Protein AF-A0A942LCZ7-F1 (afdb_monomer_lite)

Foldseek 3Di:
DDLVVLLVPQALPDPLVVLVVSVVVLQCQLCPPVPDPVSSVVSVVVNVCVCVVDPVSVVSVVSNVCSNVVD

Radius of gyration: 12.36 Å; chains: 1; bounding box: 28×21×29 Å

pLDDT: mean 93.58, std 4.57, range [64.38, 96.94]

Sequence (71 aa):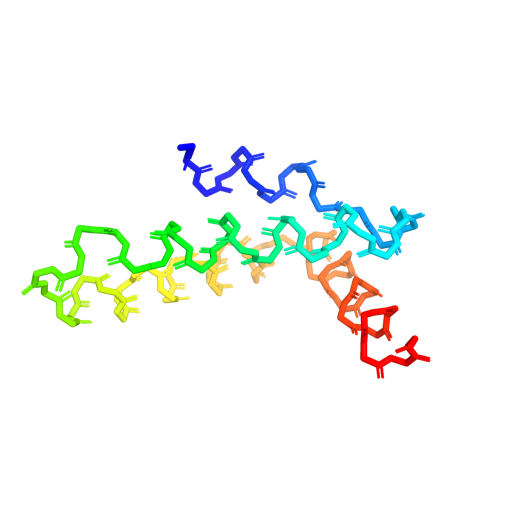
MELPSLLRTLDPHAPLAQRHLWLIELLRWVRGDAKDPQTSVARVRELLDAVQDQPEWRARWHLWWQAFVSS

Secondary structure (DSSP, 8-state):
--HHHHHHT--TTS-HHHHHHHHHHHHHHHHTTSS-HHHHHHHHHHHHHHHHH-HHHHHHHHHHHHHHH--

Structure (mmCIF, N/CA/C/O backbone):
data_AF-A0A942LCZ7-F1
#
_entry.id   AF-A0A942LCZ7-F1
#
loop_
_atom_site.group_PDB
_atom_site.id
_atom_site.type_symbol
_atom_site.label_atom_id
_atom_site.label_alt_id
_atom_site.label_comp_id
_atom_site.label_asym_id
_atom_site.label_entity_id
_atom_site.label_seq_id
_atom_site.pdbx_PDB_ins_code
_atom_site.Cartn_x
_atom_site.Cartn_y
_atom_site.Cartn_z
_atom_site.occupancy
_atom_site.B_iso_or_equiv
_atom_site.auth_seq_id
_atom_site.auth_comp_id
_atom_site.auth_asym_id
_atom_site.auth_atom_id
_atom_site.pdbx_PDB_model_num
ATOM 1 N N . MET A 1 1 ? -6.184 12.447 -1.099 1.00 77.38 1 MET A N 1
ATOM 2 C CA . MET A 1 1 ? -6.361 11.733 -2.379 1.00 77.38 1 MET A CA 1
ATOM 3 C C . MET A 1 1 ? -7.318 10.593 -2.105 1.00 77.38 1 MET A C 1
ATOM 5 O O . MET A 1 1 ? -7.125 9.922 -1.101 1.00 77.38 1 MET A O 1
ATOM 9 N N . GLU A 1 2 ? -8.334 10.415 -2.943 1.00 91.12 2 GLU A N 1
ATOM 10 C CA . GLU A 1 2 ? -9.290 9.311 -2.803 1.00 91.12 2 GLU A CA 1
ATOM 11 C C . GLU A 1 2 ? -8.674 7.985 -3.266 1.00 91.12 2 GLU A C 1
ATOM 13 O O . GLU A 1 2 ? -7.801 7.976 -4.143 1.00 91.12 2 GLU A O 1
ATOM 18 N N . LEU A 1 3 ? -9.163 6.869 -2.721 1.00 93.00 3 LEU A N 1
ATOM 19 C CA . LEU A 1 3 ? -8.663 5.524 -3.010 1.00 93.00 3 LEU A CA 1
ATOM 20 C C . LEU A 1 3 ? -8.578 5.200 -4.517 1.00 93.00 3 LEU A C 1
ATOM 22 O O . LEU A 1 3 ? -7.511 4.765 -4.953 1.00 93.00 3 LEU A O 1
ATOM 26 N N . PRO A 1 4 ? -9.595 5.474 -5.365 1.00 92.25 4 PRO A N 1
ATOM 27 C CA . PRO A 1 4 ? -9.512 5.150 -6.793 1.00 92.25 4 PRO A CA 1
ATOM 28 C C . PRO A 1 4 ? -8.418 5.921 -7.538 1.00 92.25 4 PRO A C 1
ATOM 30 O O . PRO A 1 4 ? -7.907 5.472 -8.562 1.00 92.25 4 PRO A O 1
ATOM 33 N N . SER A 1 5 ? -8.066 7.117 -7.065 1.00 93.06 5 SER A N 1
ATOM 34 C CA . SER A 1 5 ? -6.959 7.895 -7.630 1.00 93.06 5 SER A CA 1
ATOM 35 C C . SER A 1 5 ? -5.610 7.322 -7.208 1.00 93.06 5 SER A C 1
ATOM 37 O O . SER A 1 5 ? -4.695 7.285 -8.021 1.00 93.06 5 SER A O 1
ATOM 39 N N . LEU A 1 6 ? -5.505 6.829 -5.972 1.00 94.44 6 LEU A N 1
ATOM 40 C CA . LEU A 1 6 ? -4.293 6.199 -5.457 1.00 94.44 6 LEU A CA 1
ATOM 41 C C . LEU A 1 6 ? -4.034 4.823 -6.096 1.00 94.44 6 LEU A C 1
ATOM 43 O O . LEU A 1 6 ? -2.899 4.505 -6.438 1.00 94.44 6 LEU A O 1
ATOM 47 N N . LEU A 1 7 ? -5.078 4.025 -6.329 1.00 93.25 7 LEU A N 1
ATOM 48 C CA . LEU A 1 7 ? -4.944 2.752 -7.045 1.00 93.25 7 LEU A CA 1
ATOM 49 C C . LEU A 1 7 ? -4.493 2.961 -8.496 1.00 93.25 7 LEU A C 1
ATOM 51 O O . LEU A 1 7 ? -3.638 2.224 -8.977 1.00 93.25 7 LEU A O 1
ATOM 55 N N . ARG A 1 8 ? -4.966 4.022 -9.164 1.00 93.50 8 ARG A N 1
ATOM 56 C CA . ARG A 1 8 ? -4.539 4.368 -10.531 1.00 93.50 8 ARG A CA 1
ATOM 57 C C . ARG A 1 8 ? -3.048 4.668 -10.677 1.00 93.50 8 ARG A C 1
ATOM 59 O O . ARG A 1 8 ? -2.524 4.531 -11.778 1.00 93.50 8 ARG A O 1
ATOM 66 N N . THR A 1 9 ? -2.369 5.062 -9.602 1.00 94.56 9 THR A N 1
ATOM 67 C CA . THR A 1 9 ? -0.924 5.341 -9.609 1.00 94.56 9 THR A CA 1
ATOM 68 C C . THR A 1 9 ? -0.071 4.148 -9.184 1.00 94.56 9 THR A C 1
ATOM 70 O O . THR A 1 9 ? 1.154 4.251 -9.201 1.00 94.56 9 THR A O 1
ATOM 73 N N . LEU A 1 10 ? -0.683 3.014 -8.822 1.00 94.38 10 LEU A N 1
ATOM 74 C CA . LEU A 1 10 ? 0.033 1.786 -8.489 1.00 94.38 10 LEU A CA 1
ATOM 75 C C . LEU A 1 10 ? 0.878 1.352 -9.691 1.00 94.38 10 LEU A C 1
ATOM 77 O O . LEU A 1 10 ? 0.332 1.061 -10.749 1.00 94.38 10 LEU A O 1
ATOM 81 N N . ASP A 1 11 ? 2.196 1.273 -9.558 1.00 94.38 11 ASP A N 1
ATOM 82 C CA . ASP A 1 11 ? 3.088 0.843 -10.639 1.00 94.38 11 ASP A CA 1
ATOM 83 C C . ASP A 1 11 ? 4.148 -0.134 -10.104 1.00 94.38 11 ASP A C 1
ATOM 85 O O . ASP A 1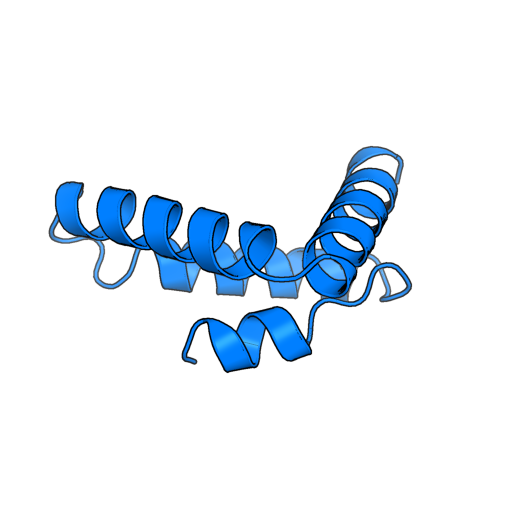 11 ? 5.013 0.273 -9.321 1.00 94.38 11 ASP A O 1
ATOM 89 N N . PRO A 1 12 ? 4.089 -1.427 -10.485 1.00 93.44 12 PRO A N 1
ATOM 90 C CA . PRO A 1 12 ? 5.077 -2.426 -10.073 1.00 93.44 12 PRO A CA 1
ATOM 91 C C . PRO A 1 12 ? 6.514 -2.097 -10.501 1.00 93.44 12 PRO A C 1
ATOM 93 O O . PRO A 1 12 ? 7.463 -2.511 -9.829 1.00 93.44 12 PRO A O 1
ATOM 96 N N . HIS A 1 13 ? 6.674 -1.353 -11.600 1.00 94.56 13 HIS A N 1
ATOM 97 C CA . HIS A 1 13 ? 7.964 -1.031 -12.212 1.00 94.56 13 HIS A CA 1
ATOM 98 C C . HIS A 1 13 ? 8.544 0.307 -11.740 1.00 94.56 13 HIS A C 1
ATOM 100 O O . HIS A 1 13 ? 9.646 0.677 -12.152 1.00 94.56 13 HIS A O 1
ATOM 106 N N . ALA A 1 14 ? 7.841 1.024 -10.861 1.00 94.69 14 ALA A N 1
ATOM 107 C CA . ALA A 1 14 ? 8.339 2.270 -10.302 1.00 94.69 14 ALA A CA 1
ATOM 108 C C . ALA A 1 14 ? 9.637 2.047 -9.490 1.00 94.69 14 ALA A C 1
ATOM 110 O O . ALA A 1 14 ? 9.786 1.019 -8.818 1.00 94.69 14 ALA A O 1
ATOM 111 N N . PRO A 1 15 ? 10.569 3.022 -9.477 1.00 94.62 15 PRO A N 1
ATOM 112 C CA . PRO A 1 15 ? 11.747 2.993 -8.617 1.00 94.62 15 PRO A CA 1
ATOM 113 C C . PRO A 1 15 ? 11.406 2.749 -7.141 1.00 94.62 15 PRO A C 1
ATOM 115 O O . PRO A 1 15 ? 10.3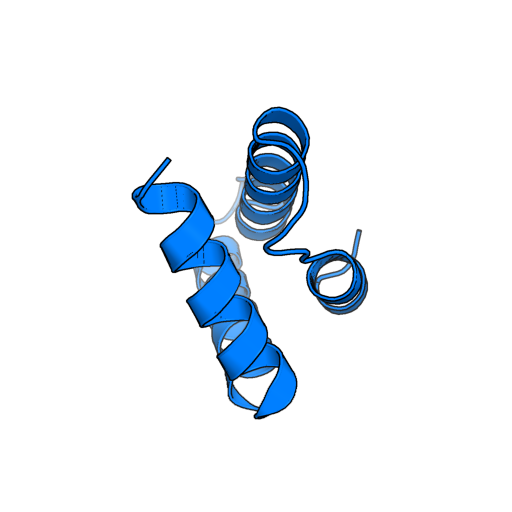62 3.183 -6.648 1.00 94.62 15 PRO A O 1
ATOM 118 N N . LEU A 1 16 ? 12.335 2.133 -6.400 1.00 92.88 16 LEU A N 1
ATOM 119 C CA . LEU A 1 16 ? 12.153 1.758 -4.990 1.00 92.88 16 LEU A CA 1
ATOM 120 C C . LEU A 1 16 ? 11.587 2.895 -4.127 1.00 92.88 16 LEU A C 1
ATOM 122 O O . LEU A 1 16 ? 10.628 2.685 -3.383 1.00 92.88 16 LEU A O 1
ATOM 126 N N . ALA A 1 17 ? 12.151 4.099 -4.255 1.00 95.19 17 ALA A N 1
ATOM 127 C CA . ALA A 1 17 ? 11.706 5.273 -3.510 1.00 95.19 17 ALA A CA 1
ATOM 128 C C . ALA A 1 17 ? 10.243 5.636 -3.815 1.00 95.19 17 ALA A C 1
ATOM 130 O O . ALA A 1 17 ? 9.479 5.921 -2.898 1.00 95.19 17 ALA A O 1
ATOM 131 N N . GLN A 1 18 ? 9.822 5.571 -5.082 1.00 95.50 18 GLN A N 1
ATOM 132 C CA . GLN A 1 18 ? 8.442 5.869 -5.470 1.00 95.50 18 GLN A CA 1
ATOM 133 C C . GLN A 1 18 ? 7.459 4.829 -4.928 1.00 95.50 18 GLN A C 1
ATOM 135 O O . GLN A 1 18 ? 6.386 5.202 -4.463 1.00 95.50 18 GLN A O 1
ATOM 140 N N . ARG A 1 19 ? 7.838 3.545 -4.898 1.00 95.81 19 ARG A N 1
ATOM 141 C CA . ARG A 1 19 ? 7.008 2.494 -4.284 1.00 95.81 19 ARG A CA 1
ATOM 142 C C . ARG A 1 19 ? 6.816 2.727 -2.783 1.00 95.81 19 ARG A C 1
ATOM 144 O O . ARG A 1 19 ? 5.699 2.627 -2.288 1.00 95.81 19 ARG A O 1
ATOM 151 N N . HIS A 1 20 ? 7.871 3.124 -2.071 1.00 95.75 20 HIS A N 1
ATOM 152 C CA . HIS A 1 20 ? 7.769 3.481 -0.651 1.00 95.75 20 HIS A CA 1
ATOM 153 C C . HIS A 1 20 ? 6.884 4.707 -0.420 1.00 95.75 20 HIS A C 1
ATOM 155 O O . HIS A 1 20 ? 6.036 4.689 0.469 1.00 95.75 20 HIS A O 1
ATOM 161 N N . LEU A 1 21 ? 7.043 5.757 -1.231 1.00 96.50 21 LEU A N 1
ATOM 162 C CA . LEU A 1 21 ? 6.191 6.945 -1.149 1.00 96.50 21 LEU A CA 1
ATOM 163 C C . L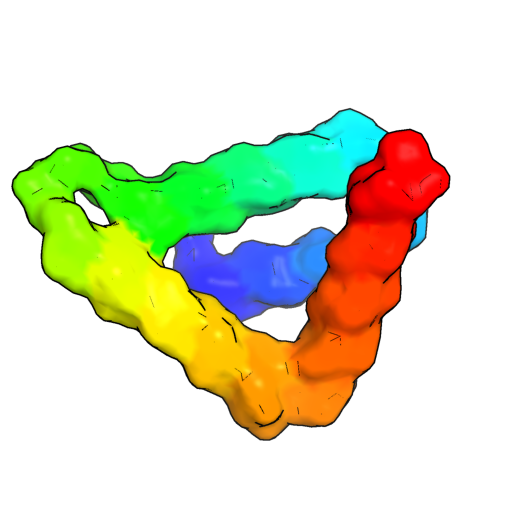EU A 1 21 ? 4.723 6.600 -1.410 1.00 96.50 21 LEU A C 1
ATOM 165 O O . LEU A 1 21 ? 3.854 7.037 -0.660 1.00 96.50 21 LEU A O 1
ATOM 169 N N . TRP A 1 22 ? 4.449 5.764 -2.410 1.00 96.44 22 TRP A N 1
ATOM 170 C CA . TRP A 1 22 ? 3.099 5.286 -2.686 1.00 96.44 22 TRP A CA 1
ATOM 171 C C . TRP A 1 22 ? 2.510 4.521 -1.489 1.00 96.44 22 TRP A C 1
ATOM 173 O O . TRP A 1 22 ? 1.385 4.803 -1.080 1.00 96.44 22 TRP A O 1
ATOM 183 N N . LEU A 1 23 ? 3.284 3.626 -0.858 1.00 96.62 23 LEU A N 1
ATOM 184 C CA . LEU A 1 23 ? 2.841 2.883 0.328 1.00 96.62 23 LEU A CA 1
ATOM 185 C C . LEU A 1 23 ? 2.567 3.811 1.522 1.00 96.62 23 LEU A C 1
ATOM 187 O O . LEU A 1 23 ? 1.591 3.622 2.244 1.00 96.62 23 LEU A O 1
ATOM 191 N N . ILE A 1 24 ? 3.397 4.836 1.722 1.00 96.75 24 ILE A N 1
ATOM 192 C CA . ILE A 1 24 ? 3.188 5.850 2.764 1.00 96.75 24 ILE A CA 1
ATOM 193 C C . ILE A 1 24 ? 1.875 6.604 2.529 1.00 96.75 24 ILE A C 1
ATOM 195 O O . ILE A 1 24 ? 1.112 6.799 3.477 1.00 96.75 24 ILE A O 1
ATOM 199 N N . GLU A 1 25 ? 1.588 7.011 1.291 1.00 96.94 25 GLU A N 1
ATOM 200 C CA . GLU A 1 25 ? 0.324 7.676 0.958 1.00 96.94 25 GLU A CA 1
ATOM 201 C C . GLU A 1 25 ? -0.878 6.738 1.135 1.00 96.94 25 GLU A C 1
ATOM 203 O O . GLU A 1 25 ? -1.898 7.163 1.684 1.00 96.94 25 GLU A O 1
ATOM 208 N N . LEU A 1 26 ? -0.749 5.457 0.766 1.00 96.88 26 LEU A N 1
ATOM 209 C CA . LEU A 1 26 ? -1.780 4.448 1.018 1.00 96.88 26 LEU A CA 1
ATOM 210 C C . LEU A 1 26 ? -2.077 4.330 2.518 1.00 96.88 26 LEU A C 1
ATOM 212 O O . LEU A 1 26 ? -3.230 4.422 2.933 1.00 96.88 26 LEU A O 1
ATOM 216 N N . LEU A 1 27 ? -1.046 4.156 3.348 1.00 96.44 27 LEU A N 1
ATOM 217 C CA . LEU A 1 27 ? -1.206 4.012 4.797 1.00 96.44 27 LEU A CA 1
ATOM 218 C C . LEU A 1 27 ? -1.732 5.296 5.446 1.00 96.44 27 LEU A C 1
ATOM 220 O O . LEU A 1 27 ? -2.522 5.235 6.389 1.00 96.44 27 LEU A O 1
ATOM 224 N N . ARG A 1 28 ? -1.347 6.467 4.927 1.00 96.38 28 ARG A N 1
ATOM 225 C CA . ARG A 1 28 ? -1.916 7.752 5.346 1.00 96.38 28 ARG A CA 1
ATOM 226 C C . ARG A 1 28 ? -3.407 7.821 5.028 1.00 96.38 28 ARG A C 1
ATOM 228 O O . ARG A 1 28 ? -4.172 8.277 5.875 1.00 96.38 28 ARG A O 1
ATOM 235 N N . TRP A 1 29 ? -3.818 7.361 3.847 1.00 96.94 29 TRP A N 1
ATOM 236 C CA . TRP A 1 29 ? -5.229 7.274 3.488 1.00 96.94 29 TRP A CA 1
ATOM 237 C C . TRP A 1 29 ? -5.974 6.294 4.402 1.00 96.94 29 TRP A C 1
ATOM 239 O O . TRP A 1 29 ? -6.991 6.683 4.970 1.00 96.94 29 TRP A O 1
ATOM 249 N N . VAL A 1 30 ? -5.441 5.090 4.639 1.00 96.62 30 VAL A N 1
ATOM 250 C CA . VAL A 1 30 ? -6.054 4.097 5.544 1.00 96.62 30 VAL A CA 1
ATOM 251 C C . VAL A 1 30 ? -6.252 4.673 6.945 1.00 96.62 30 VAL A C 1
ATOM 253 O O . VAL A 1 30 ? -7.344 4.585 7.495 1.00 96.62 30 VAL A O 1
ATOM 256 N N . ARG A 1 31 ? -5.221 5.310 7.508 1.00 95.12 31 ARG A N 1
ATOM 257 C CA . ARG A 1 31 ? -5.269 5.899 8.853 1.00 95.12 31 ARG A CA 1
ATOM 258 C C . ARG A 1 31 ? -6.261 7.063 8.962 1.00 95.12 31 ARG A C 1
ATOM 260 O O . ARG A 1 31 ? -6.779 7.332 10.043 1.00 95.12 31 ARG A O 1
ATOM 267 N N . GLY A 1 32 ? -6.482 7.801 7.874 1.00 92.88 32 GLY A N 1
ATOM 268 C CA . GLY A 1 32 ? -7.303 9.008 7.891 1.00 92.88 32 GLY A CA 1
ATOM 269 C C . GLY A 1 32 ? -6.820 10.033 8.916 1.00 92.88 32 GLY A C 1
ATOM 270 O O . GLY A 1 32 ? -5.635 10.373 8.949 1.00 92.88 32 GLY A O 1
ATOM 271 N N . ASP A 1 33 ? -7.737 10.524 9.749 1.00 90.88 33 ASP A N 1
ATOM 272 C CA . ASP A 1 33 ? -7.440 11.485 10.816 1.00 90.88 33 ASP A CA 1
ATOM 273 C C . ASP A 1 33 ? -6.887 10.839 12.102 1.00 90.88 33 ASP A C 1
ATOM 275 O O . ASP A 1 33 ? -6.559 11.555 13.047 1.00 90.88 33 ASP A O 1
ATOM 279 N N . ALA A 1 34 ? -6.743 9.508 12.121 1.00 87.62 34 ALA A N 1
ATOM 280 C CA . ALA A 1 34 ? -6.260 8.702 13.242 1.00 87.62 34 ALA A CA 1
ATOM 281 C C . ALA A 1 34 ? -7.097 8.798 14.533 1.00 87.62 34 ALA A C 1
ATOM 283 O O . ALA A 1 34 ? -6.640 8.335 15.578 1.00 87.62 34 ALA A O 1
ATOM 284 N N . LYS A 1 35 ? -8.299 9.389 14.489 1.00 89.12 35 LYS A N 1
ATOM 285 C CA . LYS A 1 35 ? -9.139 9.578 15.684 1.00 89.12 35 LYS A CA 1
ATOM 286 C C . LYS A 1 35 ? -10.012 8.372 15.994 1.00 89.12 35 LYS A C 1
ATOM 288 O O . LYS A 1 35 ? -10.354 8.155 17.151 1.00 89.12 35 LYS A O 1
ATOM 293 N N . ASP A 1 36 ? -10.355 7.601 14.966 1.00 91.88 36 ASP A N 1
ATOM 294 C CA . ASP A 1 36 ? -11.202 6.421 15.079 1.00 91.88 36 ASP A CA 1
ATOM 295 C C . ASP A 1 36 ? -10.551 5.193 14.408 1.00 91.88 36 ASP A C 1
ATOM 297 O O . ASP A 1 36 ? -10.450 5.122 13.174 1.00 91.88 36 ASP A O 1
ATOM 301 N N . PRO A 1 37 ? -10.126 4.192 15.200 1.00 92.56 37 PRO A N 1
ATOM 302 C CA . PRO A 1 37 ? -9.623 2.929 14.674 1.00 92.56 37 PRO A CA 1
ATOM 303 C C . PRO A 1 37 ? -10.641 2.199 13.788 1.00 92.56 37 PRO A C 1
ATOM 305 O O . PRO A 1 37 ? -10.243 1.546 12.823 1.00 92.56 37 PRO A O 1
ATOM 308 N N . GLN A 1 38 ? -11.944 2.324 14.063 1.00 94.69 38 GLN A N 1
ATOM 309 C CA . GLN A 1 38 ? -12.978 1.625 13.301 1.00 94.69 38 GLN A CA 1
ATOM 310 C C . GLN A 1 38 ? -13.095 2.174 11.877 1.00 94.69 38 GLN A C 1
ATOM 312 O O . GLN A 1 38 ? -13.186 1.402 10.921 1.00 94.69 38 GLN A O 1
ATOM 317 N N . THR A 1 39 ? -12.998 3.493 11.717 1.00 94.62 39 THR A N 1
ATOM 318 C CA . THR A 1 39 ? -12.880 4.144 10.406 1.00 94.62 39 THR A CA 1
ATOM 319 C C . THR A 1 39 ? -11.656 3.642 9.634 1.00 94.62 39 THR A C 1
ATOM 321 O O . THR A 1 39 ? -11.754 3.375 8.436 1.00 94.62 39 THR A O 1
ATOM 324 N N . SER A 1 40 ? -10.517 3.437 10.306 1.00 96.12 40 SER A N 1
ATOM 325 C CA . SER A 1 40 ? -9.324 2.878 9.651 1.00 96.12 40 SER A CA 1
ATOM 326 C C . SER A 1 40 ? -9.565 1.447 9.157 1.00 96.12 40 SER A C 1
ATOM 328 O O . SER A 1 40 ? -9.225 1.117 8.022 1.00 96.12 40 SER A O 1
ATOM 330 N N . VAL A 1 41 ? -10.215 0.604 9.967 1.00 96.62 41 VAL A N 1
ATOM 331 C CA . VAL A 1 41 ? -10.601 -0.761 9.565 1.00 96.62 41 VAL A CA 1
ATOM 332 C C . VAL A 1 41 ? -11.574 -0.741 8.383 1.00 96.62 41 VAL A C 1
ATOM 334 O O . VAL A 1 41 ? -11.420 -1.535 7.456 1.00 96.62 41 VAL A O 1
ATOM 337 N N . ALA A 1 42 ? -12.551 0.170 8.378 1.00 96.50 42 ALA A N 1
ATOM 338 C CA . ALA A 1 42 ? -13.491 0.321 7.268 1.00 96.50 42 ALA A CA 1
ATOM 339 C C . ALA A 1 42 ? -12.773 0.674 5.954 1.00 96.50 42 ALA A C 1
ATOM 341 O O . ALA A 1 42 ? -13.062 0.072 4.924 1.00 96.50 42 ALA A O 1
ATOM 342 N N . ARG A 1 43 ? -11.769 1.557 6.000 1.00 96.81 43 ARG A N 1
ATOM 343 C CA . ARG A 1 43 ? -10.937 1.901 4.835 1.00 96.81 43 ARG A CA 1
ATOM 344 C C . ARG A 1 43 ? -10.076 0.743 4.342 1.00 96.81 43 ARG A C 1
ATOM 346 O O . ARG A 1 43 ? -9.899 0.584 3.140 1.00 96.81 43 ARG A O 1
ATOM 353 N N . VAL A 1 44 ? -9.563 -0.102 5.242 1.00 96.69 44 VAL A N 1
ATOM 354 C CA . VAL A 1 44 ? -8.879 -1.341 4.825 1.00 96.69 44 VAL A CA 1
ATOM 355 C C . VAL A 1 44 ? -9.835 -2.250 4.053 1.00 96.69 44 VAL A C 1
ATOM 357 O O . VAL A 1 44 ? -9.442 -2.797 3.028 1.00 96.69 44 VAL A O 1
ATOM 360 N N . ARG A 1 45 ? -11.086 -2.395 4.508 1.00 96.88 45 ARG A N 1
ATOM 361 C CA . ARG A 1 45 ? -12.095 -3.187 3.785 1.00 96.88 45 ARG A CA 1
ATOM 362 C C . ARG A 1 45 ? -12.391 -2.589 2.414 1.00 96.88 45 ARG A C 1
ATOM 364 O O . ARG A 1 45 ? -12.295 -3.303 1.430 1.00 96.88 45 ARG A O 1
ATOM 371 N N . GLU A 1 46 ? -12.613 -1.278 2.347 1.00 96.00 46 GLU A N 1
ATOM 372 C CA . GLU A 1 46 ? -12.834 -0.556 1.088 1.00 96.00 46 GLU A CA 1
ATOM 373 C C . GLU A 1 46 ? -11.677 -0.750 0.091 1.00 96.00 46 GLU A C 1
ATOM 375 O O . GLU A 1 46 ? -11.909 -1.014 -1.086 1.00 96.00 46 GLU A O 1
ATOM 380 N N . LEU A 1 47 ? -10.424 -0.683 0.556 1.00 95.81 47 LEU A N 1
ATOM 381 C CA . LEU A 1 47 ? -9.241 -0.983 -0.256 1.00 95.81 47 LEU A CA 1
ATOM 382 C C . LEU A 1 47 ? -9.277 -2.406 -0.819 1.00 95.81 47 LEU A C 1
ATOM 384 O O . LEU A 1 47 ? -9.017 -2.602 -2.007 1.00 95.81 47 LEU A O 1
ATOM 388 N N . LEU A 1 48 ? -9.555 -3.393 0.037 1.00 94.94 48 LEU A N 1
ATOM 389 C CA . LEU A 1 48 ? -9.605 -4.792 -0.376 1.00 94.94 48 LEU A CA 1
ATOM 390 C C . LEU A 1 48 ? -10.726 -5.018 -1.388 1.00 94.94 48 LEU A C 1
ATOM 392 O O . LEU A 1 48 ? -10.463 -5.627 -2.420 1.00 94.94 48 LEU A O 1
ATOM 396 N N . ASP A 1 49 ? -11.915 -4.471 -1.144 1.00 95.75 49 ASP A N 1
ATOM 397 C CA . ASP A 1 49 ? -13.060 -4.569 -2.048 1.00 95.75 49 ASP A CA 1
ATOM 398 C C . ASP A 1 49 ? -12.738 -3.930 -3.408 1.00 95.75 49 ASP A C 1
ATOM 400 O O . ASP A 1 49 ? -12.918 -4.560 -4.447 1.00 95.75 49 ASP A O 1
ATOM 404 N N . ALA A 1 50 ? -12.160 -2.723 -3.421 1.00 93.81 50 ALA A N 1
ATOM 405 C CA . ALA A 1 50 ? -11.805 -2.017 -4.653 1.00 93.81 50 ALA A CA 1
ATOM 406 C C . ALA A 1 50 ? -10.759 -2.765 -5.495 1.00 93.81 50 ALA A C 1
ATOM 408 O O . ALA A 1 50 ? -10.861 -2.815 -6.723 1.00 93.81 50 ALA A O 1
ATOM 409 N N . VAL A 1 51 ? -9.746 -3.352 -4.848 1.00 93.94 51 VAL A N 1
ATOM 410 C CA . VAL A 1 51 ? -8.746 -4.175 -5.541 1.00 93.94 51 VAL A CA 1
ATOM 411 C C . VAL A 1 51 ? -9.375 -5.481 -6.010 1.00 93.94 51 VAL A C 1
ATOM 413 O O . VAL A 1 51 ? -9.077 -5.924 -7.115 1.00 93.94 51 VAL A O 1
ATOM 416 N N . GLN A 1 52 ? -10.233 -6.104 -5.198 1.00 92.44 52 GLN A N 1
ATOM 417 C CA . GLN A 1 52 ? -10.832 -7.395 -5.505 1.00 92.44 5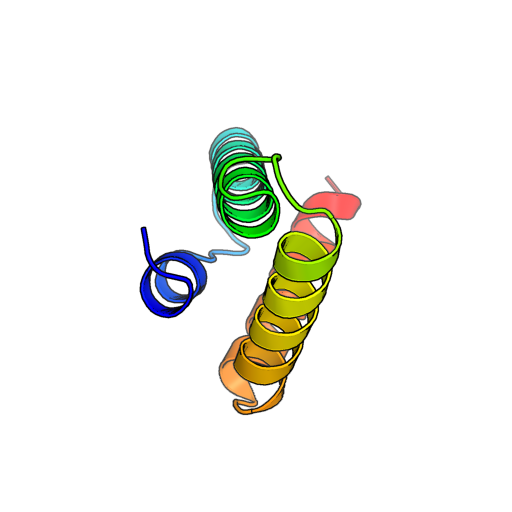2 GLN A CA 1
ATOM 418 C C . GLN A 1 52 ? -11.900 -7.329 -6.590 1.00 92.44 52 GLN A C 1
ATOM 420 O O . GLN A 1 52 ? -12.025 -8.301 -7.323 1.00 92.44 52 GLN A O 1
ATOM 425 N N . ASP A 1 53 ? -12.630 -6.232 -6.746 1.00 93.62 53 ASP A N 1
ATOM 426 C CA . ASP A 1 53 ? -13.723 -6.135 -7.720 1.00 93.62 53 ASP A CA 1
ATOM 427 C C . ASP A 1 53 ? -13.235 -6.218 -9.183 1.00 93.62 53 ASP A C 1
ATOM 429 O O . ASP A 1 53 ? -13.949 -6.663 -10.081 1.00 93.62 53 ASP A O 1
ATOM 433 N N . GLN A 1 54 ? -11.966 -5.880 -9.438 1.00 90.62 54 GLN A N 1
ATOM 434 C CA . GLN A 1 54 ? -11.414 -5.765 -10.790 1.00 90.62 54 GLN A CA 1
ATOM 435 C C . GLN A 1 54 ? -10.206 -6.699 -11.007 1.00 90.62 54 GLN A C 1
ATOM 437 O O . GLN A 1 54 ? -9.160 -6.521 -10.376 1.00 90.62 54 GLN A O 1
ATOM 442 N N . PRO A 1 55 ? -10.283 -7.672 -11.941 1.00 90.50 55 PRO A N 1
ATOM 443 C CA . PRO A 1 55 ? -9.195 -8.618 -12.205 1.00 90.50 55 PRO A CA 1
ATOM 444 C C . PRO A 1 55 ? -7.847 -7.964 -12.532 1.00 90.50 55 PRO A C 1
ATOM 446 O O . PRO A 1 55 ? -6.811 -8.449 -12.079 1.00 90.50 55 PRO A O 1
ATOM 449 N N . GLU A 1 56 ? -7.860 -6.861 -13.283 1.00 89.75 56 GLU A N 1
ATOM 450 C CA . GLU A 1 56 ? -6.654 -6.114 -13.649 1.00 89.75 56 GLU A CA 1
ATOM 451 C C . GLU A 1 56 ? -5.963 -5.512 -12.416 1.00 89.75 56 GLU A C 1
ATOM 453 O O . GLU A 1 56 ? -4.758 -5.702 -12.228 1.00 89.75 56 GLU A O 1
ATOM 458 N N . TRP A 1 57 ? -6.725 -4.866 -11.521 1.00 90.88 57 TRP A N 1
ATOM 459 C CA . TRP A 1 57 ? -6.182 -4.320 -10.274 1.00 90.88 57 TRP A CA 1
ATOM 460 C C . TRP A 1 57 ? -5.646 -5.416 -9.365 1.00 90.88 57 TRP A C 1
ATOM 462 O O . TRP A 1 57 ? -4.559 -5.249 -8.816 1.00 90.88 57 TRP A O 1
ATOM 472 N N . ARG A 1 58 ? -6.325 -6.567 -9.265 1.00 93.31 58 ARG A N 1
ATOM 473 C CA . ARG A 1 58 ? -5.798 -7.725 -8.522 1.00 93.31 58 ARG A CA 1
ATOM 474 C C . ARG A 1 58 ? -4.447 -8.188 -9.060 1.00 93.31 58 ARG A C 1
ATOM 476 O O . ARG A 1 58 ? -3.547 -8.465 -8.268 1.00 93.31 58 ARG A O 1
ATOM 483 N N . ALA A 1 59 ? -4.291 -8.300 -10.379 1.00 93.88 59 ALA A N 1
ATOM 484 C CA . ALA A 1 59 ? -3.031 -8.731 -10.982 1.00 93.88 59 ALA A CA 1
ATOM 485 C C . ALA A 1 59 ? -1.911 -7.716 -10.707 1.00 93.88 59 ALA A C 1
ATOM 487 O O . ALA A 1 59 ? -0.827 -8.080 -10.248 1.00 93.88 59 ALA A O 1
ATOM 488 N N . ARG A 1 60 ? -2.201 -6.428 -10.906 1.00 94.25 60 ARG A N 1
ATOM 489 C CA . ARG A 1 60 ? -1.256 -5.330 -10.674 1.00 94.25 60 ARG A CA 1
ATOM 490 C C . ARG A 1 60 ? -0.851 -5.206 -9.204 1.00 94.25 60 ARG A C 1
ATOM 492 O O . ARG A 1 60 ? 0.320 -4.978 -8.914 1.00 94.25 60 ARG A O 1
ATOM 499 N N . TRP A 1 61 ? -1.791 -5.426 -8.288 1.00 95.00 61 TRP A N 1
ATOM 500 C CA . TRP A 1 61 ? -1.561 -5.493 -6.845 1.00 95.00 61 TRP A CA 1
ATOM 501 C C . TRP A 1 61 ? -0.580 -6.601 -6.465 1.00 95.00 61 TRP A C 1
ATOM 503 O O . TRP A 1 61 ? 0.388 -6.342 -5.752 1.00 95.00 61 TRP A O 1
ATOM 513 N N . HIS A 1 62 ? -0.781 -7.819 -6.979 1.00 94.69 62 HIS A N 1
ATOM 514 C CA . HIS A 1 62 ? 0.139 -8.930 -6.729 1.00 94.69 62 HIS A CA 1
ATOM 515 C C . HIS A 1 62 ? 1.545 -8.642 -7.259 1.00 94.69 62 HIS A C 1
ATOM 517 O O . HIS A 1 62 ? 2.515 -8.834 -6.528 1.00 94.69 62 HIS A O 1
ATOM 523 N N . LEU A 1 63 ? 1.659 -8.141 -8.494 1.00 95.94 63 LEU A N 1
ATOM 524 C CA . LEU A 1 63 ? 2.951 -7.794 -9.091 1.00 95.94 63 LEU A CA 1
ATOM 525 C C . LEU A 1 63 ? 3.675 -6.712 -8.290 1.00 95.94 63 LEU A C 1
ATOM 527 O O . LEU A 1 63 ? 4.876 -6.821 -8.051 1.00 95.94 63 LEU A O 1
ATOM 531 N N . TRP A 1 64 ? 2.951 -5.683 -7.847 1.00 96.19 64 TRP A N 1
ATOM 532 C CA . TRP A 1 64 ? 3.532 -4.618 -7.040 1.00 96.19 64 TRP A CA 1
ATOM 533 C C . TRP A 1 64 ? 4.066 -5.146 -5.707 1.00 96.19 64 TRP A C 1
ATOM 535 O O . TRP A 1 64 ? 5.210 -4.859 -5.362 1.00 96.19 64 TRP A O 1
ATOM 545 N N . TRP A 1 65 ? 3.286 -5.967 -4.992 1.00 95.56 65 TRP A N 1
ATOM 546 C CA . TRP A 1 65 ? 3.734 -6.553 -3.727 1.00 95.56 65 TRP A CA 1
ATOM 547 C C . TRP A 1 65 ? 4.935 -7.466 -3.904 1.00 95.56 65 TRP A C 1
ATOM 549 O O . TRP A 1 65 ? 5.889 -7.335 -3.145 1.00 95.56 65 TRP A O 1
ATOM 559 N N . GLN A 1 66 ? 4.929 -8.337 -4.917 1.00 95.31 66 GLN A N 1
ATOM 560 C CA . GLN A 1 66 ? 6.087 -9.172 -5.249 1.00 95.31 66 GLN A CA 1
ATOM 561 C C . GLN A 1 66 ? 7.331 -8.311 -5.487 1.00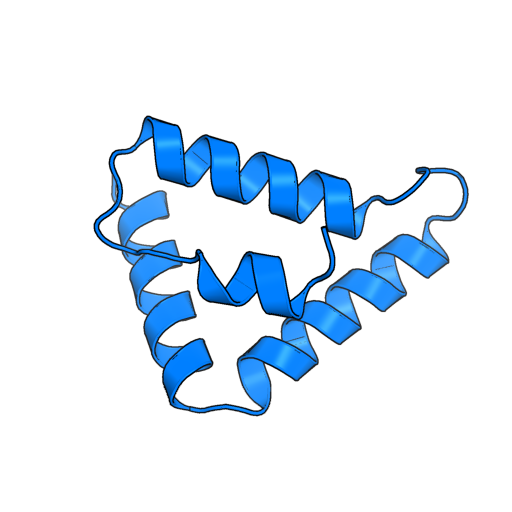 95.31 66 GLN A C 1
ATOM 563 O O . GLN A 1 66 ? 8.373 -8.539 -4.880 1.00 95.31 66 GLN A O 1
ATOM 568 N N . ALA A 1 67 ? 7.205 -7.270 -6.310 1.00 93.81 67 ALA A N 1
ATOM 569 C CA . ALA A 1 67 ? 8.315 -6.385 -6.631 1.00 93.81 67 ALA A CA 1
ATOM 570 C C . ALA A 1 67 ? 8.799 -5.557 -5.425 1.00 93.81 67 ALA A C 1
ATOM 572 O O . ALA A 1 67 ? 9.961 -5.154 -5.409 1.00 93.81 67 ALA A O 1
ATOM 573 N N . PHE A 1 68 ? 7.928 -5.285 -4.448 1.00 93.50 68 PHE A N 1
ATOM 574 C CA . PHE A 1 68 ? 8.247 -4.551 -3.223 1.00 93.50 68 PHE A CA 1
ATOM 575 C C . PHE A 1 68 ? 8.941 -5.425 -2.169 1.00 93.50 68 PHE A C 1
ATOM 577 O O . PHE A 1 68 ? 9.892 -4.968 -1.545 1.00 93.50 68 PHE A O 1
ATOM 584 N N . VAL A 1 69 ? 8.490 -6.669 -1.964 1.00 93.31 69 VAL A N 1
ATOM 585 C CA . VAL A 1 69 ? 9.048 -7.565 -0.927 1.00 93.31 69 VAL A CA 1
ATOM 586 C C . VAL A 1 69 ? 10.293 -8.326 -1.379 1.00 93.31 69 VAL A C 1
ATOM 588 O O . VAL A 1 69 ? 11.038 -8.820 -0.541 1.00 93.31 69 VAL A O 1
ATOM 591 N N . SER A 1 70 ? 10.506 -8.467 -2.690 1.00 87.69 70 SER A N 1
ATOM 592 C CA . SER A 1 70 ? 11.678 -9.147 -3.260 1.00 87.69 70 SER A CA 1
ATOM 593 C C . SER A 1 70 ? 12.848 -8.209 -3.580 1.00 87.69 70 SER A C 1
ATOM 595 O O . SER A 1 70 ? 13.858 -8.677 -4.103 1.00 87.69 70 SER A O 1
ATOM 597 N N . SER A 1 71 ? 12.707 -6.908 -3.315 1.00 64.38 71 SER A N 1
ATOM 598 C CA . SER A 1 71 ? 13.741 -5.888 -3.548 1.00 64.38 71 SER A CA 1
ATOM 599 C C . SER A 1 71 ? 14.485 -5.482 -2.290 1.00 64.38 71 SER A C 1
ATOM 601 O O . SER A 1 71 ? 13.830 -5.456 -1.228 1.00 64.38 71 SER A O 1
#